Protein AF-A0A0D7KU42-F1 (afdb_monomer)

Foldseek 3Di:
DDDPVVLVVVLVVDDVVVSVQVVQLVPADPQFQSVVDDPPAAEDEQADFLQVVVVVCVVPVPPPPDHFKYFYAYPVRDTQFIDGVVVSVVDDRRDGSNVRGDRPDDDDDRNHGNVVVVVVCVVVVVVVPPDPDDDDDDDDDDDD

Mean predicted aligned error: 9.95 Å

Sequence (144 aa):
MLSYQEADFYLDHMEKEEAEDIKQLLAYPEGTAGSLMTTEVIRIRTTDTIAEVLDWLRRCLTNVETIYYLYVTDERDMLLGVVSLRDFLISSPERSVHEMMNPHLVTIEPDAPQADVLDIIKEVWPSGCSGSNGGQSVSRDRDF

Nearest PDB structures (foldseek):
  5x9g-assembly1_A  TM=9.053E-01  e=1.402E-10  Thermus thermophilus HB8
  2oux-assembly1_B  TM=8.945E-01  e=2.744E-10  Enterococcus faecalis V583
  5x9h-assembly1_A  TM=9.014E-01  e=2.243E-10  Thermus thermophilus HB8
  8gpv-assembly1_A-2  TM=8.710E-01  e=2.399E-10  Clostridiales bacterium
  8gps-assembly1_A-2  TM=8.728E-01  e=5.743E-10  Chryseobacterium hispalense

pLDDT: mean 80.57, std 19.36, range [25.27, 96.44]

Radius of gyration: 18.66 Å; Cα contacts (8 Å, |Δi|>4): 139; chains: 1; bounding box: 43×41×45 Å

Solvent-accessible surface area (backbone atoms only — not comparable to full-atom values): 8938 Å² total; per-residue (Å²): 131,83,52,73,71,57,51,52,56,52,46,74,72,43,58,73,68,62,32,49,56,51,53,57,44,70,68,37,58,85,66,16,40,30,51,72,60,77,86,90,66,54,74,45,51,41,85,38,34,43,45,60,50,53,59,48,47,74,71,67,54,85,82,64,91,80,81,61,58,38,38,27,22,53,99,81,71,46,81,57,25,40,36,48,45,71,62,58,76,75,48,63,48,85,42,44,38,56,82,65,38,43,60,86,74,88,82,76,61,49,83,38,53,39,69,57,55,55,53,50,50,64,58,54,57,69,61,70,69,74,67,76,92,80,79,92,78,92,76,91,73,89,80,134

Structure (mmCIF, N/CA/C/O backbone):
data_AF-A0A0D7KU42-F1
#
_entry.id   AF-A0A0D7KU42-F1
#
loop_
_atom_site.group_PDB
_atom_site.id
_atom_site.type_symbol
_atom_site.label_atom_id
_atom_site.label_alt_id
_atom_site.label_comp_id
_atom_site.label_asym_id
_atom_site.label_entity_id
_atom_site.label_seq_id
_atom_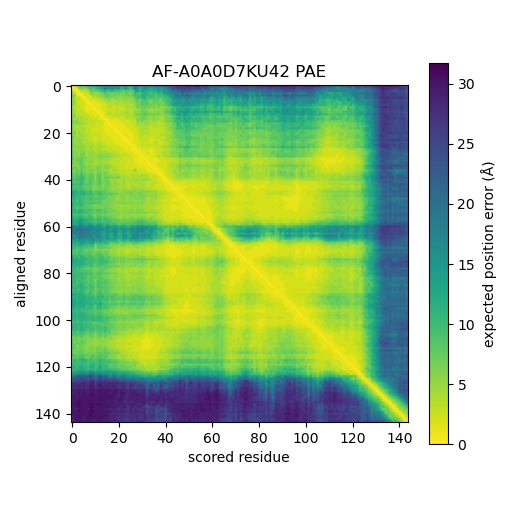site.pdbx_PDB_ins_code
_atom_site.Cartn_x
_atom_site.Cartn_y
_atom_site.Cartn_z
_atom_site.occupancy
_atom_site.B_iso_or_equiv
_atom_site.auth_seq_id
_atom_site.auth_comp_id
_atom_site.auth_asym_id
_atom_site.auth_atom_id
_atom_site.pdbx_PDB_model_num
ATOM 1 N N . MET A 1 1 ? -5.488 13.907 25.331 1.00 56.44 1 MET A N 1
ATOM 2 C CA . MET A 1 1 ? -6.534 13.550 24.356 1.00 56.44 1 MET A CA 1
ATOM 3 C C . MET A 1 1 ? -7.248 14.839 24.001 1.00 56.44 1 MET A C 1
ATOM 5 O O . MET A 1 1 ? -7.600 15.557 24.933 1.00 56.44 1 MET A O 1
ATOM 9 N N . LEU A 1 2 ? -7.345 15.178 22.714 1.00 69.06 2 LEU A N 1
ATOM 10 C CA . LEU A 1 2 ? -8.124 16.337 22.260 1.00 69.06 2 LEU A CA 1
ATOM 11 C C . LEU A 1 2 ? -9.591 16.133 22.658 1.00 69.06 2 LEU A C 1
ATOM 13 O O . LEU A 1 2 ? -10.065 14.995 22.699 1.00 69.06 2 LEU A O 1
ATOM 17 N N . SER A 1 3 ? -10.306 17.206 22.975 1.00 79.75 3 SER A N 1
ATOM 18 C CA . SER A 1 3 ? -11.758 17.124 23.128 1.00 79.75 3 SER A CA 1
ATOM 19 C C . SER A 1 3 ? -12.424 16.903 21.764 1.00 79.75 3 SER A C 1
ATOM 21 O O . SER A 1 3 ? -11.897 17.322 20.735 1.00 79.75 3 SER A O 1
ATOM 23 N N . TYR A 1 4 ? -13.609 16.283 21.744 1.00 74.62 4 TYR A N 1
ATOM 24 C CA . TYR A 1 4 ? -14.378 16.096 20.504 1.00 74.62 4 TYR A CA 1
ATOM 25 C C . TYR A 1 4 ? -14.652 17.424 19.774 1.00 74.62 4 TYR A C 1
ATOM 27 O O . TYR A 1 4 ? -14.604 17.475 18.553 1.00 74.62 4 TYR A O 1
ATOM 35 N N . GLN A 1 5 ? -14.848 18.517 20.521 1.00 73.00 5 GLN A N 1
ATOM 36 C CA . GLN A 1 5 ? -15.060 19.854 19.955 1.00 73.00 5 GLN A CA 1
ATOM 37 C C . GLN A 1 5 ? -13.810 20.415 19.264 1.00 73.00 5 GLN A C 1
ATOM 39 O O . GLN A 1 5 ? -13.926 21.123 18.267 1.00 73.00 5 GLN A O 1
ATOM 44 N N . GLU A 1 6 ? -12.620 20.110 19.785 1.00 80.00 6 GLU A N 1
ATOM 45 C CA . GLU A 1 6 ? -11.358 20.502 19.154 1.00 80.00 6 GLU A CA 1
ATOM 46 C C . GLU A 1 6 ? -11.089 19.662 17.901 1.00 80.00 6 GLU A C 1
ATOM 48 O O . GLU A 1 6 ? -10.655 20.215 16.897 1.00 80.00 6 GLU A O 1
ATOM 53 N N . ALA A 1 7 ? -11.386 18.358 17.925 1.00 81.44 7 ALA A N 1
ATOM 54 C CA . ALA A 1 7 ? -11.227 17.483 16.762 1.00 81.44 7 ALA A CA 1
ATOM 55 C C . ALA A 1 7 ? -12.123 17.910 15.587 1.00 81.44 7 ALA A C 1
ATOM 57 O O . ALA A 1 7 ? -11.623 18.076 14.475 1.00 81.44 7 ALA A O 1
ATOM 58 N N . ASP A 1 8 ? -13.410 18.169 15.843 1.00 82.50 8 ASP A N 1
ATOM 59 C CA . ASP A 1 8 ? -14.348 18.645 14.817 1.00 82.50 8 ASP A CA 1
ATOM 60 C C . ASP A 1 8 ? -13.911 19.995 14.235 1.00 82.50 8 ASP A C 1
ATOM 62 O O . ASP A 1 8 ? -13.927 20.183 13.020 1.00 82.50 8 ASP A O 1
ATOM 66 N N . PHE A 1 9 ? -13.437 20.913 15.087 1.00 86.56 9 PHE A N 1
ATOM 67 C CA . PHE A 1 9 ? -12.918 22.202 14.637 1.00 86.56 9 PHE A CA 1
ATOM 68 C C . PHE A 1 9 ? -11.767 22.043 13.636 1.00 86.56 9 PHE A C 1
ATOM 70 O O . PHE A 1 9 ? -11.761 22.733 12.620 1.00 86.56 9 PHE A O 1
ATOM 77 N N . TYR A 1 10 ? -10.807 21.149 13.888 1.00 87.69 10 TYR A N 1
ATOM 78 C CA . TYR A 1 10 ? -9.706 20.924 12.947 1.00 87.69 10 TYR A CA 1
ATOM 79 C C . TYR A 1 10 ? -10.176 20.245 11.657 1.00 87.69 10 TYR A C 1
ATOM 81 O O . TYR A 1 10 ? -9.786 20.687 10.580 1.00 87.69 10 TYR A O 1
ATOM 89 N N . LEU A 1 11 ? -11.051 19.238 11.751 1.00 86.75 11 LEU A N 1
ATOM 90 C CA . LEU A 1 11 ? -11.591 18.535 10.581 1.00 86.75 11 LEU A CA 1
ATOM 91 C C . LEU A 1 11 ? -12.372 19.470 9.646 1.00 86.75 11 LEU A C 1
ATOM 93 O O . LEU A 1 11 ? -12.304 19.309 8.431 1.00 86.75 11 LEU A O 1
ATOM 97 N N . ASP A 1 12 ? -13.070 20.468 10.188 1.00 88.81 12 ASP A N 1
ATOM 98 C CA . ASP A 1 12 ? -13.812 21.461 9.399 1.00 88.81 12 ASP A CA 1
ATOM 99 C C . ASP A 1 12 ? -12.908 22.474 8.670 1.00 88.81 12 ASP A C 1
ATOM 101 O O . ASP A 1 12 ? -13.369 23.169 7.763 1.00 88.81 12 ASP A O 1
ATOM 105 N N . HIS A 1 13 ? -11.631 22.571 9.054 1.00 90.69 13 HIS A N 1
ATOM 106 C CA . HIS A 1 13 ? -10.642 23.461 8.431 1.00 90.69 13 HIS A CA 1
ATOM 107 C C . HIS A 1 13 ? -9.645 22.724 7.522 1.00 90.69 13 HIS A C 1
ATOM 109 O O . HIS A 1 13 ? -8.747 23.362 6.971 1.00 90.69 13 HIS A O 1
ATOM 115 N N . MET A 1 14 ? -9.789 21.407 7.366 1.00 88.88 14 MET A N 1
ATOM 116 C CA . MET A 1 14 ? -9.003 20.588 6.441 1.00 88.88 14 MET A CA 1
ATOM 117 C C . MET A 1 14 ? -9.640 20.556 5.049 1.00 88.88 14 MET A C 1
ATOM 119 O O . MET A 1 14 ? -10.831 20.838 4.879 1.00 88.88 14 MET A O 1
ATOM 123 N N . GLU A 1 15 ? -8.852 20.187 4.039 1.00 90.31 15 GLU A N 1
ATOM 124 C CA . GLU A 1 15 ? -9.410 19.875 2.725 1.00 90.31 15 GLU A CA 1
ATOM 125 C C . GLU A 1 15 ? -10.385 18.701 2.850 1.00 90.31 15 GLU A C 1
ATOM 127 O O . GLU A 1 15 ? -10.178 17.764 3.622 1.00 90.31 15 GLU A O 1
ATOM 132 N N . LYS A 1 16 ? -11.484 18.750 2.093 1.00 86.94 16 LYS A N 1
ATOM 133 C CA . LYS A 1 16 ? -12.613 17.829 2.290 1.00 86.94 16 LYS A CA 1
ATOM 134 C C . LYS A 1 16 ? -12.214 16.352 2.178 1.00 86.94 16 LYS A C 1
ATOM 136 O O . LYS A 1 16 ? -12.769 15.524 2.890 1.00 86.94 16 LYS A O 1
ATOM 141 N N . GLU A 1 17 ? -11.307 16.044 1.258 1.00 82.38 17 GLU A N 1
ATOM 142 C CA . GLU A 1 17 ? -10.796 14.689 1.031 1.00 82.38 17 GLU A CA 1
ATOM 143 C C . GLU A 1 17 ? -9.948 14.208 2.215 1.00 82.38 17 GLU A C 1
ATOM 145 O O . GLU A 1 17 ? -10.220 13.155 2.780 1.00 82.38 17 GLU A O 1
ATOM 150 N N . GLU A 1 18 ? -9.017 15.041 2.680 1.00 81.38 18 GLU A N 1
ATOM 151 C CA . GLU A 1 18 ? -8.162 14.760 3.838 1.00 81.38 18 GLU A CA 1
ATOM 152 C C . GLU A 1 18 ? -8.980 14.575 5.130 1.00 81.38 18 GLU A C 1
ATOM 154 O O . GLU A 1 18 ? -8.755 13.642 5.902 1.00 81.38 18 GLU A O 1
ATOM 159 N N . ALA A 1 19 ? -9.991 15.421 5.346 1.00 88.06 19 ALA A N 1
ATOM 160 C CA . ALA A 1 19 ? -10.889 15.305 6.491 1.00 88.06 19 ALA A CA 1
ATOM 161 C C . ALA A 1 19 ? -11.709 14.004 6.467 1.00 88.06 19 ALA A C 1
ATOM 163 O O . ALA A 1 19 ? -12.004 13.441 7.523 1.00 88.06 19 ALA A O 1
ATOM 164 N N . GLU A 1 20 ? -12.111 13.542 5.282 1.00 86.69 20 GLU A N 1
ATOM 165 C CA . GLU A 1 20 ? -12.865 12.298 5.115 1.00 86.69 20 GLU A CA 1
ATOM 166 C C . GLU A 1 20 ? -11.987 11.077 5.404 1.00 86.69 20 GLU A C 1
ATOM 168 O O . GLU A 1 20 ? -12.400 10.204 6.167 1.00 86.69 20 GLU A O 1
ATOM 173 N N . ASP A 1 21 ? -10.756 11.056 4.892 1.00 83.75 21 ASP A N 1
ATOM 174 C CA . ASP A 1 21 ? -9.785 9.993 5.170 1.00 83.75 21 ASP A CA 1
ATOM 175 C C . ASP A 1 21 ? -9.521 9.856 6.676 1.00 83.75 21 ASP A C 1
ATOM 177 O O . ASP A 1 21 ? -9.571 8.756 7.233 1.00 83.75 21 ASP A O 1
ATOM 181 N N . ILE A 1 22 ? -9.321 10.978 7.375 1.00 85.69 22 ILE A N 1
ATOM 182 C CA . ILE A 1 22 ? -9.109 10.972 8.828 1.00 85.69 22 ILE A CA 1
ATOM 183 C C . ILE A 1 22 ? -10.359 10.482 9.564 1.00 85.69 22 ILE A C 1
ATOM 185 O O . ILE A 1 22 ? -10.248 9.678 10.490 1.00 85.69 22 ILE A O 1
ATOM 189 N N . LYS A 1 23 ? -11.561 10.915 9.164 1.00 87.25 23 LYS A N 1
ATOM 190 C CA . LYS A 1 23 ? -12.818 10.434 9.768 1.00 87.25 23 LYS A CA 1
ATOM 191 C C . LYS A 1 23 ? -12.987 8.927 9.601 1.00 87.25 23 LYS A C 1
ATOM 193 O O . LYS A 1 23 ? -13.433 8.268 10.540 1.00 87.25 23 LYS A O 1
ATOM 198 N N . GLN A 1 24 ? -12.611 8.379 8.448 1.00 85.31 24 GLN A N 1
ATOM 199 C CA . GLN A 1 24 ? -12.631 6.937 8.214 1.00 85.31 24 GLN A CA 1
ATOM 200 C C . GLN A 1 24 ? -11.634 6.205 9.112 1.00 85.31 24 GLN A C 1
ATOM 202 O O . GLN A 1 24 ? -11.998 5.202 9.720 1.00 85.31 24 GLN A O 1
ATOM 207 N N . LEU A 1 25 ? -10.412 6.724 9.263 1.00 85.38 25 LEU A N 1
ATOM 208 C CA . LEU A 1 25 ? -9.419 6.154 10.178 1.00 85.38 25 LEU A CA 1
ATOM 209 C C . LEU A 1 25 ? -9.900 6.174 11.638 1.00 85.38 25 LEU A C 1
ATOM 211 O O . LEU A 1 25 ? -9.791 5.169 12.337 1.00 85.38 25 LEU A O 1
ATOM 215 N N . LEU A 1 26 ? -10.500 7.282 12.084 1.00 86.50 26 LEU A N 1
ATOM 216 C CA . LEU A 1 26 ? -11.051 7.431 13.438 1.00 86.50 26 LEU A CA 1
ATOM 217 C C . LEU A 1 26 ? -12.264 6.528 13.714 1.00 86.50 26 LEU A C 1
ATOM 219 O O . LEU A 1 26 ? -12.609 6.315 14.876 1.00 86.50 26 LEU A O 1
ATOM 223 N N . ALA A 1 27 ? -12.924 6.010 12.675 1.00 88.88 27 ALA A N 1
ATOM 224 C CA . ALA A 1 27 ? -14.065 5.114 12.826 1.00 88.88 27 ALA A CA 1
ATOM 225 C C . ALA A 1 27 ? -13.659 3.679 13.205 1.00 88.88 27 ALA A C 1
ATOM 227 O O . ALA A 1 27 ? -14.506 2.919 13.687 1.00 88.88 27 ALA A O 1
ATOM 228 N N . TYR A 1 28 ? -12.393 3.291 13.006 1.00 90.75 28 TYR A N 1
ATOM 229 C CA . TYR A 1 28 ? -11.931 1.951 13.360 1.00 90.75 28 TYR A CA 1
ATOM 230 C C . TYR A 1 28 ? -11.771 1.792 14.879 1.00 90.75 28 TYR A C 1
ATOM 232 O O . TYR A 1 28 ? -11.147 2.635 15.526 1.00 90.75 28 TYR A O 1
ATOM 240 N N . PRO A 1 29 ? -12.296 0.703 15.475 1.00 91.44 29 PRO A N 1
ATOM 241 C CA . PRO A 1 29 ? -12.139 0.453 16.903 1.00 91.44 29 PRO A CA 1
ATOM 242 C C . PRO A 1 29 ? -10.668 0.320 17.307 1.00 91.44 29 PRO A C 1
ATOM 244 O O . PRO A 1 29 ? -9.875 -0.287 16.587 1.00 91.44 29 PRO A O 1
ATOM 247 N N . GLU A 1 30 ? -10.312 0.817 18.493 1.00 91.12 30 GLU A N 1
ATOM 248 C CA . GLU A 1 30 ? -8.976 0.602 19.058 1.00 91.12 30 GLU A CA 1
ATOM 249 C C . GLU A 1 30 ? -8.626 -0.895 19.131 1.00 91.12 30 GLU A C 1
ATOM 251 O O . GLU A 1 30 ? -9.461 -1.734 19.480 1.00 91.12 30 GLU A O 1
ATOM 256 N N . GLY A 1 31 ? -7.371 -1.232 18.823 1.00 91.38 31 GLY A N 1
ATOM 257 C CA . GLY A 1 31 ? -6.882 -2.614 18.845 1.00 91.38 31 GLY A CA 1
ATOM 258 C C . GLY A 1 31 ? -7.211 -3.419 17.584 1.00 91.38 31 GLY A C 1
ATOM 259 O O . GLY A 1 31 ? -7.038 -4.640 17.583 1.00 91.38 31 GLY A O 1
ATOM 260 N N . THR A 1 32 ? -7.659 -2.756 16.516 1.00 94.44 32 THR A N 1
ATOM 261 C CA . THR A 1 32 ? -7.846 -3.340 15.178 1.00 94.44 32 THR A CA 1
ATOM 262 C C . THR A 1 32 ? -6.724 -2.930 14.224 1.00 94.44 32 THR A C 1
ATOM 264 O O . THR A 1 32 ? -6.015 -1.949 14.473 1.00 94.44 32 THR A O 1
ATOM 267 N N . ALA A 1 33 ? -6.564 -3.646 13.110 1.00 92.06 33 ALA A N 1
ATOM 268 C CA . ALA A 1 33 ? -5.615 -3.285 12.057 1.00 92.06 33 ALA A CA 1
ATOM 269 C C . ALA A 1 33 ? -5.856 -1.859 11.521 1.00 92.06 33 ALA A C 1
ATOM 271 O O . ALA A 1 33 ? -4.906 -1.097 11.347 1.00 92.06 33 ALA A O 1
ATOM 272 N N . GLY A 1 34 ? -7.120 -1.466 11.349 1.00 89.81 34 GLY A N 1
ATOM 273 C CA . GLY A 1 34 ? -7.523 -0.140 10.882 1.00 89.81 34 GLY A CA 1
ATOM 274 C C . GLY A 1 34 ? -7.164 0.987 11.850 1.00 89.81 34 GLY A C 1
ATOM 275 O O . GLY A 1 34 ? -6.859 2.089 11.413 1.00 89.81 34 GLY A O 1
ATOM 276 N N . SER A 1 35 ? -7.092 0.707 13.156 1.00 89.88 35 SER A N 1
ATOM 277 C CA . SER A 1 35 ? -6.631 1.697 14.145 1.00 89.88 35 SER A CA 1
ATOM 278 C C . SER A 1 35 ? -5.122 1.984 14.089 1.00 89.88 35 SER A C 1
ATOM 280 O O . SER A 1 35 ? -4.661 2.954 14.686 1.00 89.88 35 SER A O 1
ATOM 282 N N . LEU A 1 36 ? -4.349 1.150 13.382 1.00 88.19 36 LEU A N 1
ATOM 283 C CA . LEU A 1 36 ? -2.901 1.303 13.199 1.00 88.19 36 LEU A CA 1
ATOM 284 C C . LEU A 1 36 ? -2.496 1.753 11.793 1.00 88.19 36 LEU A C 1
ATOM 286 O O . LEU A 1 36 ? -1.317 2.025 11.561 1.00 88.19 36 LEU A O 1
ATOM 290 N N . MET A 1 37 ? -3.423 1.740 10.837 1.00 88.19 37 MET A N 1
ATOM 291 C CA . MET A 1 37 ? -3.094 1.984 9.439 1.00 88.19 37 MET A CA 1
ATOM 292 C C . MET A 1 37 ? -2.969 3.479 9.134 1.00 88.19 37 MET A C 1
ATOM 294 O O . MET A 1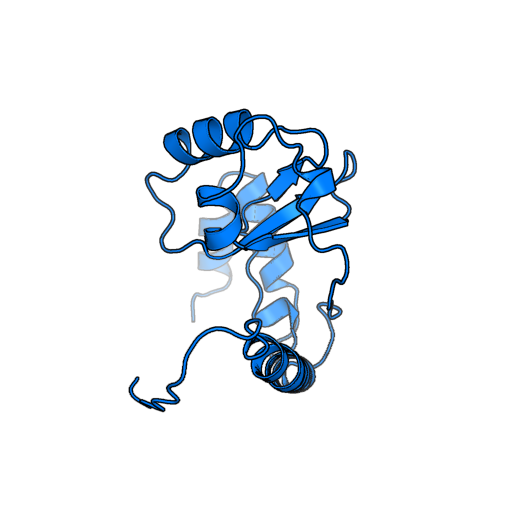 37 ? -3.471 4.333 9.859 1.00 88.19 37 MET A O 1
ATOM 298 N N . THR A 1 38 ? -2.326 3.781 8.011 1.00 84.44 38 THR A N 1
ATOM 299 C CA . THR A 1 38 ? -2.301 5.117 7.415 1.00 84.44 38 THR A CA 1
ATOM 300 C C . THR A 1 38 ? -2.842 5.045 5.992 1.00 84.44 38 THR A C 1
ATOM 302 O O . THR A 1 38 ? -2.653 4.038 5.304 1.00 84.44 38 THR A O 1
ATOM 305 N N . THR A 1 39 ? -3.516 6.102 5.545 1.00 81.38 39 THR A N 1
ATOM 306 C CA . THR A 1 39 ? -3.943 6.266 4.148 1.00 81.38 39 THR A CA 1
ATOM 307 C C . THR A 1 39 ? -2.845 6.873 3.271 1.00 81.38 39 THR A C 1
ATOM 309 O O . THR A 1 39 ? -2.930 6.782 2.042 1.00 81.38 39 THR A O 1
ATOM 312 N N . GLU A 1 40 ? -1.788 7.420 3.882 1.00 78.62 40 GLU A N 1
ATOM 313 C CA . GLU A 1 40 ? -0.652 8.053 3.208 1.00 78.62 40 GLU A CA 1
ATOM 314 C C . GLU A 1 40 ? 0.282 7.007 2.593 1.00 78.62 40 GLU A C 1
ATOM 316 O O . GLU A 1 40 ? 1.315 6.619 3.143 1.00 78.62 40 GLU A O 1
ATOM 321 N N . VAL A 1 41 ? -0.095 6.524 1.413 1.00 83.69 41 VAL A N 1
ATOM 322 C CA . VAL A 1 41 ? 0.694 5.568 0.639 1.00 83.69 41 VAL A CA 1
ATOM 323 C C . VAL A 1 41 ? 0.846 6.036 -0.797 1.00 83.69 41 VAL A C 1
ATOM 325 O O . VAL A 1 41 ? -0.056 6.635 -1.380 1.00 83.69 41 VAL A O 1
ATOM 328 N N . ILE A 1 42 ? 1.985 5.711 -1.407 1.00 88.75 42 ILE A N 1
ATOM 329 C CA . ILE A 1 42 ? 2.203 6.000 -2.820 1.00 88.75 42 ILE A CA 1
ATOM 330 C C . ILE A 1 42 ? 1.524 4.929 -3.669 1.00 88.75 42 ILE A C 1
ATOM 332 O O . ILE A 1 42 ? 1.883 3.750 -3.602 1.00 88.75 42 ILE A O 1
ATOM 336 N N . ARG A 1 43 ? 0.569 5.363 -4.493 1.00 91.56 43 ARG A N 1
ATOM 337 C CA . ARG A 1 43 ? -0.154 4.525 -5.452 1.00 91.56 43 ARG A CA 1
ATOM 338 C C . ARG A 1 43 ? 0.277 4.883 -6.869 1.00 91.56 43 ARG A C 1
ATOM 340 O O . ARG A 1 43 ? 0.356 6.061 -7.208 1.00 91.56 43 ARG A O 1
ATOM 347 N N . ILE A 1 44 ? 0.565 3.872 -7.678 1.00 94.56 44 ILE A N 1
ATOM 348 C CA . ILE A 1 44 ? 0.975 4.006 -9.083 1.00 94.56 44 ILE A CA 1
ATOM 349 C C . ILE A 1 44 ? 0.114 3.097 -9.956 1.00 94.56 44 ILE A C 1
ATOM 351 O O . ILE A 1 44 ? -0.435 2.103 -9.471 1.00 94.56 44 ILE A O 1
ATOM 355 N N . ARG A 1 45 ? -0.020 3.411 -11.247 1.00 95.62 45 ARG A N 1
ATOM 356 C CA . ARG A 1 45 ? -0.889 2.635 -12.135 1.00 95.62 45 ARG A CA 1
ATOM 357 C C . ARG A 1 45 ? -0.106 1.516 -12.790 1.00 95.62 45 ARG A C 1
ATOM 359 O O . ARG A 1 45 ? 1.0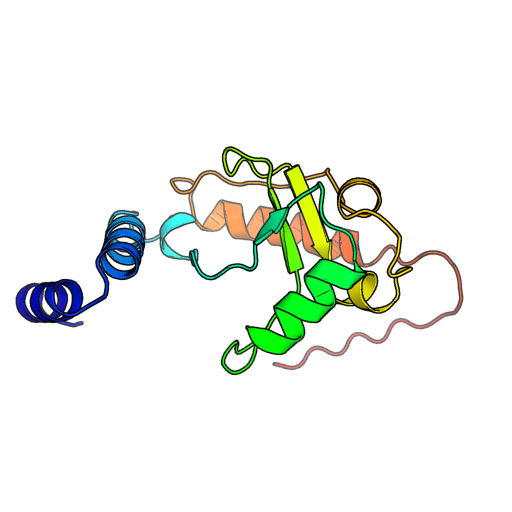58 1.660 -13.151 1.00 95.62 45 ARG A O 1
ATOM 366 N N . THR A 1 46 ? -0.779 0.389 -12.998 1.00 94.31 46 THR A N 1
ATOM 367 C CA . THR A 1 46 ? -0.185 -0.774 -13.676 1.00 94.31 46 THR A CA 1
ATOM 368 C C . THR A 1 46 ? 0.271 -0.466 -15.114 1.00 94.31 46 THR A C 1
ATOM 370 O O . THR A 1 46 ? 1.208 -1.082 -15.620 1.00 94.31 46 THR A O 1
ATOM 373 N N . THR A 1 47 ? -0.370 0.516 -15.755 1.00 93.94 47 THR A N 1
ATOM 374 C CA . THR A 1 47 ? -0.108 0.956 -17.131 1.00 93.94 47 THR A CA 1
ATOM 375 C C . THR A 1 47 ? 1.087 1.891 -17.271 1.00 93.94 47 THR A C 1
ATOM 377 O O . THR A 1 47 ? 1.538 2.093 -18.396 1.00 93.94 47 THR A O 1
ATOM 380 N N . ASP A 1 48 ? 1.578 2.466 -16.172 1.00 94.94 48 ASP A N 1
ATOM 381 C CA . ASP A 1 48 ? 2.661 3.442 -16.223 1.00 94.94 48 ASP A CA 1
ATOM 382 C C . ASP A 1 48 ? 3.998 2.753 -16.525 1.00 94.94 48 ASP A C 1
ATOM 384 O O . ASP A 1 48 ? 4.236 1.584 -16.189 1.00 94.94 48 ASP A O 1
ATOM 388 N N . THR A 1 49 ? 4.904 3.498 -17.144 1.00 96.44 49 THR A N 1
ATOM 389 C CA . THR A 1 49 ? 6.313 3.119 -17.252 1.00 96.44 49 THR A CA 1
ATOM 390 C C . THR A 1 49 ? 7.088 3.550 -16.013 1.00 96.44 49 THR A C 1
ATOM 392 O O . THR A 1 49 ? 6.725 4.491 -15.301 1.00 96.44 49 THR A O 1
ATOM 395 N N . ILE A 1 50 ? 8.219 2.891 -15.768 1.00 95.56 50 ILE A N 1
ATOM 396 C CA . ILE A 1 50 ? 9.108 3.255 -14.659 1.00 95.56 50 ILE A CA 1
ATOM 397 C C . ILE A 1 50 ? 9.609 4.699 -14.801 1.00 95.56 50 ILE A C 1
ATOM 399 O O . ILE A 1 50 ? 9.677 5.423 -13.808 1.00 95.56 50 ILE A O 1
ATOM 403 N N . ALA A 1 51 ? 9.901 5.154 -16.022 1.00 95.38 51 ALA A N 1
ATOM 404 C CA . ALA A 1 51 ? 10.311 6.530 -16.294 1.00 95.38 51 ALA A CA 1
ATOM 405 C C . ALA A 1 51 ? 9.266 7.564 -15.838 1.00 95.38 51 ALA A C 1
ATOM 407 O O . ALA A 1 51 ? 9.606 8.507 -15.121 1.00 95.38 51 ALA A O 1
ATOM 408 N N . GLU A 1 52 ? 8.002 7.371 -16.222 1.00 95.62 52 GLU A N 1
ATOM 409 C CA . GLU A 1 52 ? 6.901 8.291 -15.904 1.00 95.62 52 GLU A CA 1
ATOM 410 C C . GLU A 1 52 ? 6.697 8.423 -14.397 1.00 95.62 52 GLU A C 1
ATOM 412 O O . GLU A 1 52 ? 6.599 9.534 -13.865 1.00 95.6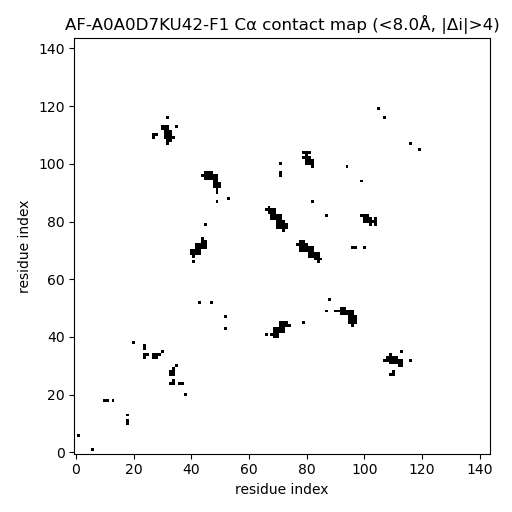2 52 GLU A O 1
ATOM 417 N N . VAL A 1 53 ? 6.705 7.290 -13.697 1.00 94.69 53 VAL A N 1
ATOM 418 C CA . VAL A 1 53 ? 6.561 7.247 -12.243 1.00 94.69 53 VAL A CA 1
ATOM 419 C C . VAL A 1 53 ? 7.765 7.891 -11.562 1.00 94.69 53 VAL A C 1
ATOM 421 O O . VAL A 1 53 ? 7.572 8.707 -10.669 1.00 94.69 53 VAL A O 1
ATOM 424 N N . LEU A 1 54 ? 9.007 7.598 -11.972 1.00 92.19 54 LEU A N 1
ATOM 425 C CA . LEU A 1 54 ? 10.198 8.232 -11.387 1.00 92.19 54 LEU A CA 1
ATOM 426 C C . LEU A 1 54 ? 10.168 9.756 -11.542 1.00 92.19 54 LEU A C 1
ATOM 428 O O . LEU A 1 54 ? 10.506 10.481 -10.604 1.00 92.19 54 LEU A O 1
ATOM 432 N N . ASP A 1 55 ? 9.744 10.254 -12.701 1.00 92.19 55 ASP A N 1
ATOM 433 C CA . ASP A 1 55 ? 9.607 11.690 -12.938 1.00 92.19 55 ASP A CA 1
ATOM 434 C C . ASP A 1 55 ? 8.474 12.314 -12.125 1.00 92.19 55 ASP A C 1
ATOM 436 O O . ASP A 1 55 ? 8.580 13.466 -11.697 1.00 92.19 55 ASP A O 1
ATOM 440 N N . TRP A 1 56 ? 7.381 11.591 -11.901 1.00 91.25 56 TRP A N 1
ATOM 441 C CA . TRP A 1 56 ? 6.316 12.017 -10.996 1.00 91.25 56 TRP A CA 1
ATOM 442 C C . TRP A 1 56 ? 6.787 12.045 -9.532 1.00 91.25 56 TRP A C 1
ATOM 444 O O . TRP A 1 56 ? 6.664 13.080 -8.876 1.00 91.25 56 TRP A O 1
ATOM 454 N N . LEU A 1 57 ? 7.445 10.986 -9.051 1.00 88.81 57 LEU A N 1
ATOM 455 C CA . LEU A 1 57 ? 8.006 10.903 -7.697 1.00 88.81 57 LEU A CA 1
ATOM 456 C C . LEU A 1 57 ? 8.974 12.064 -7.419 1.00 88.81 57 LEU A C 1
ATOM 458 O O . LEU A 1 57 ? 8.872 12.734 -6.395 1.00 88.81 57 LEU A O 1
ATOM 462 N N . ARG A 1 58 ? 9.868 12.390 -8.361 1.00 86.06 58 ARG A N 1
ATOM 463 C CA . ARG A 1 58 ? 10.798 13.531 -8.226 1.00 86.06 58 ARG A CA 1
ATOM 464 C C . ARG A 1 58 ? 10.099 14.876 -8.003 1.00 86.06 58 ARG A C 1
ATOM 466 O O . ARG A 1 58 ? 10.703 15.771 -7.419 1.00 86.06 58 ARG A O 1
ATOM 473 N N . ARG A 1 59 ? 8.864 15.036 -8.485 1.00 85.94 59 ARG A N 1
ATOM 474 C CA . ARG A 1 59 ? 8.076 16.273 -8.358 1.00 85.94 59 ARG A CA 1
ATOM 475 C C . ARG A 1 59 ? 7.228 16.306 -7.089 1.00 85.94 59 ARG A C 1
ATOM 477 O O . ARG A 1 59 ? 7.005 17.388 -6.557 1.00 85.94 59 ARG A O 1
ATOM 484 N N . CYS A 1 60 ? 6.756 15.151 -6.628 1.00 78.69 60 CYS A N 1
ATOM 485 C CA . CYS A 1 60 ? 5.777 15.056 -5.544 1.00 78.69 60 CYS A CA 1
ATOM 486 C C . CYS A 1 60 ? 6.393 14.777 -4.167 1.00 78.69 60 CYS A C 1
ATOM 488 O O . CYS A 1 60 ? 5.793 15.121 -3.155 1.00 78.69 60 CYS A O 1
ATOM 490 N N . LEU A 1 61 ? 7.585 14.180 -4.102 1.00 73.12 61 LEU A N 1
ATOM 491 C CA . LEU A 1 61 ? 8.150 13.674 -2.846 1.00 73.12 61 LEU A CA 1
ATOM 492 C C . LEU A 1 61 ? 8.957 14.692 -2.027 1.00 73.12 61 LEU A C 1
ATOM 494 O O . LEU A 1 61 ? 9.807 14.307 -1.229 1.00 73.12 61 LEU A O 1
ATOM 498 N N . THR A 1 62 ? 8.721 15.992 -2.184 1.00 66.81 62 THR A N 1
ATOM 499 C CA . THR A 1 62 ? 9.473 17.018 -1.440 1.00 66.81 62 THR A CA 1
ATOM 500 C C . THR A 1 62 ? 9.242 16.976 0.073 1.00 66.81 62 THR A C 1
ATOM 502 O O . THR A 1 62 ?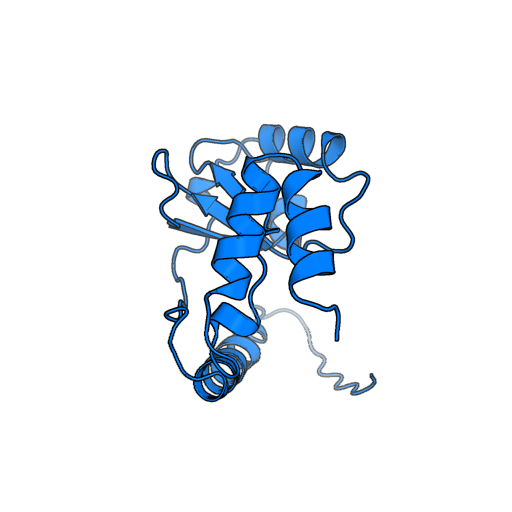 10.119 17.416 0.810 1.00 66.81 62 THR A O 1
ATOM 505 N N . ASN A 1 63 ? 8.111 16.422 0.529 1.00 65.12 63 ASN A N 1
ATOM 506 C CA . ASN A 1 63 ? 7.692 16.414 1.937 1.00 65.12 63 ASN A CA 1
ATOM 507 C C . ASN A 1 63 ? 7.359 15.012 2.488 1.00 65.12 63 ASN A C 1
ATOM 509 O O . ASN A 1 63 ? 6.725 14.917 3.534 1.00 65.12 63 ASN A O 1
ATOM 513 N N . VAL A 1 64 ? 7.737 13.926 1.803 1.00 66.44 64 VAL A N 1
ATOM 514 C CA . VAL A 1 64 ? 7.428 12.566 2.280 1.00 66.44 64 VAL A CA 1
ATOM 515 C C . VAL A 1 64 ? 8.568 12.045 3.149 1.00 66.44 64 VAL A C 1
ATOM 517 O O . VAL A 1 64 ? 9.718 12.020 2.714 1.00 66.44 64 VAL A O 1
ATOM 520 N N . GLU A 1 65 ? 8.247 11.634 4.376 1.00 64.75 65 GLU A N 1
ATOM 521 C CA . GLU A 1 65 ? 9.243 11.292 5.396 1.00 64.75 65 GLU A CA 1
ATOM 522 C C . GLU A 1 65 ? 10.018 10.012 5.056 1.00 64.75 65 GLU A C 1
ATOM 524 O O . GLU A 1 65 ? 11.239 9.969 5.204 1.00 64.75 65 GLU A O 1
ATOM 529 N N . THR A 1 66 ? 9.351 8.958 4.570 1.00 70.69 66 THR A N 1
ATOM 530 C CA . THR A 1 66 ? 10.011 7.707 4.159 1.00 70.69 66 THR A CA 1
ATOM 531 C C . THR A 1 66 ? 9.135 6.890 3.207 1.00 70.69 66 THR A C 1
ATOM 533 O O . THR A 1 66 ? 7.942 6.728 3.439 1.00 70.69 66 THR A O 1
ATOM 536 N N . ILE A 1 67 ? 9.730 6.326 2.147 1.00 78.94 67 ILE A N 1
ATOM 537 C CA . ILE A 1 67 ? 9.029 5.481 1.164 1.00 78.94 67 ILE A CA 1
ATOM 538 C C . ILE A 1 67 ? 9.843 4.219 0.916 1.00 78.94 67 ILE A C 1
ATOM 540 O O . ILE A 1 67 ? 10.988 4.284 0.472 1.00 78.94 67 ILE A O 1
ATOM 544 N N . TYR A 1 68 ? 9.228 3.064 1.156 1.00 85.56 68 TYR A N 1
ATOM 545 C CA . TYR A 1 68 ? 9.840 1.759 0.887 1.00 85.56 68 TYR A CA 1
ATOM 546 C C . TYR A 1 68 ? 9.127 0.977 -0.210 1.00 85.56 68 TYR A C 1
ATOM 548 O O . TYR A 1 68 ? 9.776 0.216 -0.926 1.00 85.56 68 TYR A O 1
ATOM 556 N N . TYR A 1 69 ? 7.818 1.177 -0.357 1.00 89.62 69 TYR A N 1
ATOM 557 C CA . TYR A 1 69 ? 6.979 0.430 -1.283 1.00 89.62 69 TYR A CA 1
ATOM 558 C C . TYR A 1 69 ? 6.075 1.363 -2.080 1.00 89.62 69 TYR A C 1
ATOM 560 O O . TYR A 1 69 ? 5.616 2.387 -1.576 1.00 89.62 69 TYR A O 1
ATOM 568 N N . LEU A 1 70 ? 5.830 0.971 -3.326 1.00 92.12 70 LEU A N 1
ATOM 569 C CA . LEU A 1 70 ? 4.855 1.561 -4.228 1.00 92.12 70 LEU A CA 1
ATOM 570 C C . LEU A 1 70 ? 3.732 0.542 -4.417 1.00 92.12 70 LEU A C 1
ATOM 572 O O . LEU A 1 70 ? 3.995 -0.609 -4.781 1.00 92.12 70 LEU A O 1
ATOM 576 N N . TYR A 1 71 ? 2.497 0.953 -4.162 1.00 93.62 71 TYR A N 1
ATOM 577 C CA . TYR A 1 71 ? 1.320 0.109 -4.336 1.00 93.62 71 TYR A CA 1
ATOM 578 C C . TYR A 1 71 ? 0.778 0.281 -5.750 1.00 93.62 71 TYR A C 1
ATOM 580 O O . TYR A 1 71 ? 0.601 1.402 -6.223 1.00 93.62 71 TYR A O 1
ATOM 588 N N . VAL A 1 72 ? 0.532 -0.828 -6.440 1.00 95.75 72 VAL A N 1
ATOM 589 C CA . VAL A 1 72 ? 0.079 -0.820 -7.832 1.00 95.75 72 VAL A CA 1
ATOM 590 C C . VAL A 1 72 ? -1.423 -1.033 -7.867 1.00 95.75 72 VAL A C 1
ATOM 592 O O . VAL A 1 72 ? -1.900 -2.059 -7.378 1.00 95.75 72 VAL A O 1
ATOM 595 N N . THR A 1 73 ? -2.159 -0.098 -8.463 1.00 95.19 73 THR A N 1
ATOM 596 C CA . THR A 1 73 ? -3.619 -0.179 -8.592 1.00 95.19 73 THR A CA 1
ATOM 597 C C . THR A 1 73 ? -4.093 -0.155 -10.045 1.00 95.19 73 THR A C 1
ATOM 599 O O . THR A 1 73 ? -3.363 0.235 -10.968 1.00 95.19 73 THR A O 1
ATOM 602 N N . ASP A 1 74 ? -5.325 -0.622 -10.254 1.00 93.00 74 ASP A N 1
ATOM 603 C CA . ASP A 1 74 ? -6.060 -0.476 -11.512 1.00 93.00 74 ASP A CA 1
ATOM 604 C C . ASP A 1 74 ? -6.837 0.851 -11.579 1.00 93.00 74 ASP A C 1
ATOM 606 O O . ASP A 1 74 ? -6.712 1.713 -10.709 1.00 93.00 74 ASP A O 1
ATOM 610 N N . GLU A 1 75 ? -7.669 1.020 -12.615 1.00 90.50 75 GLU A N 1
ATOM 611 C CA . GLU A 1 75 ? -8.480 2.229 -12.794 1.00 90.50 75 GLU A CA 1
ATOM 612 C C . GLU A 1 75 ? -9.564 2.465 -11.740 1.00 90.50 75 GLU A C 1
ATOM 614 O O . GLU A 1 75 ? -10.078 3.579 -11.639 1.00 90.50 75 GLU A O 1
ATOM 619 N N . ARG A 1 76 ? -9.894 1.435 -10.964 1.00 90.38 76 ARG A N 1
ATOM 620 C CA . ARG A 1 76 ? -10.933 1.418 -9.934 1.00 90.38 76 ARG A CA 1
ATOM 621 C C . ARG A 1 76 ? -10.337 1.409 -8.522 1.00 90.38 76 ARG A C 1
ATOM 623 O O . ARG A 1 76 ? -11.056 1.091 -7.581 1.00 90.38 76 ARG A O 1
ATOM 630 N N . ASP A 1 77 ? -9.046 1.722 -8.396 1.00 85.62 77 ASP A N 1
ATOM 631 C CA . ASP A 1 77 ? -8.269 1.693 -7.151 1.00 85.62 77 ASP A CA 1
ATOM 632 C C . ASP A 1 77 ? -8.181 0.318 -6.477 1.00 85.62 77 ASP A C 1
ATOM 634 O O . ASP A 1 77 ? -7.866 0.204 -5.292 1.00 85.62 77 ASP A O 1
ATOM 638 N N . MET A 1 78 ? -8.374 -0.756 -7.246 1.00 90.75 78 MET A N 1
ATOM 639 C CA . MET A 1 78 ? -8.145 -2.108 -6.754 1.00 90.75 78 MET A CA 1
ATOM 640 C C . MET A 1 78 ? -6.644 -2.376 -6.672 1.00 90.75 78 MET A C 1
ATOM 642 O O . MET A 1 78 ? -5.924 -2.209 -7.658 1.00 90.75 78 MET A O 1
ATOM 646 N N . LEU A 1 79 ? -6.174 -2.824 -5.506 1.00 93.00 79 LEU A N 1
ATOM 647 C CA . LEU A 1 79 ? -4.779 -3.205 -5.299 1.00 93.00 79 LEU A CA 1
ATOM 648 C C . LEU A 1 79 ? -4.444 -4.471 -6.102 1.00 93.00 79 LEU A C 1
ATOM 650 O O . LEU A 1 79 ? -5.041 -5.5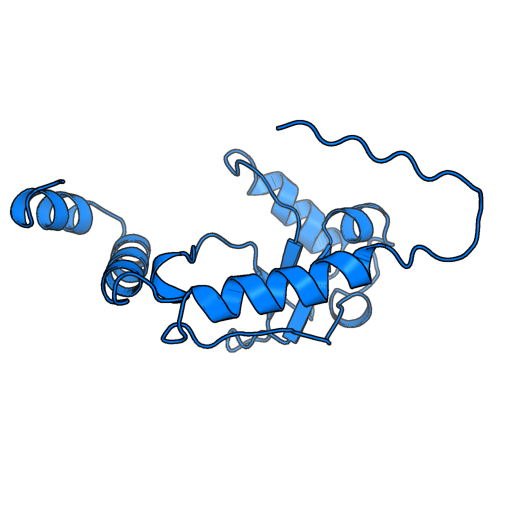25 -5.895 1.00 93.00 79 LEU A O 1
ATOM 654 N N . LEU A 1 80 ? -3.471 -4.359 -7.006 1.00 94.69 80 LEU A N 1
ATOM 655 C CA . LEU A 1 80 ? -3.022 -5.443 -7.886 1.00 94.69 80 LEU A CA 1
ATOM 656 C C . LEU A 1 80 ? -1.659 -6.016 -7.497 1.00 94.69 80 LEU A C 1
ATOM 658 O O . LEU A 1 80 ? -1.355 -7.160 -7.830 1.00 94.69 80 LEU A O 1
ATOM 662 N N . GLY A 1 81 ? -0.817 -5.222 -6.838 1.00 93.75 81 GLY A N 1
ATOM 663 C CA . GLY A 1 81 ? 0.545 -5.628 -6.529 1.00 93.75 81 GLY A CA 1
ATOM 664 C C . GLY A 1 81 ? 1.321 -4.584 -5.742 1.00 93.75 81 GLY A C 1
ATOM 665 O O . GLY A 1 81 ? 0.834 -3.486 -5.470 1.00 93.75 81 GLY A O 1
ATOM 666 N N . VAL A 1 82 ? 2.557 -4.933 -5.399 1.00 94.50 82 VAL A N 1
ATOM 667 C CA . VAL A 1 82 ? 3.508 -4.027 -4.746 1.00 94.50 82 VAL A CA 1
ATOM 668 C C . VAL A 1 82 ? 4.858 -4.060 -5.444 1.00 94.50 82 VAL A C 1
ATOM 670 O O . VAL A 1 82 ? 5.262 -5.079 -6.008 1.00 94.50 82 VAL A O 1
ATOM 673 N N . VAL A 1 83 ? 5.582 -2.949 -5.370 1.00 93.44 83 VAL A N 1
ATOM 674 C CA . VAL A 1 83 ? 6.966 -2.842 -5.833 1.00 93.44 83 VAL A CA 1
ATOM 675 C C . VAL A 1 83 ? 7.813 -2.219 -4.736 1.00 93.44 83 VAL A C 1
ATOM 677 O O . VAL A 1 83 ? 7.418 -1.210 -4.157 1.00 93.44 83 VAL A O 1
ATOM 680 N N . SER A 1 84 ? 8.985 -2.784 -4.444 1.00 91.25 84 SER A N 1
ATOM 681 C CA . SER A 1 84 ? 9.931 -2.109 -3.553 1.00 91.25 84 SER A CA 1
ATOM 682 C C . SER A 1 84 ? 10.555 -0.912 -4.275 1.00 91.25 84 SER A C 1
ATOM 684 O O . SER A 1 84 ? 10.918 -1.001 -5.449 1.00 91.25 84 SER A O 1
ATOM 686 N N . LEU A 1 85 ? 10.730 0.211 -3.577 1.00 89.75 85 LEU A N 1
ATOM 687 C CA . LEU A 1 85 ? 11.392 1.385 -4.148 1.00 89.75 85 LEU A CA 1
ATOM 688 C C . LEU A 1 85 ? 12.825 1.049 -4.589 1.00 89.75 85 LEU A C 1
ATOM 690 O O . LEU A 1 85 ? 13.292 1.551 -5.607 1.00 89.75 85 LEU A O 1
ATOM 694 N N . ARG A 1 86 ? 13.513 0.159 -3.861 1.00 89.69 86 ARG A N 1
ATOM 695 C CA . ARG A 1 86 ? 14.858 -0.309 -4.220 1.00 89.69 86 ARG A CA 1
ATOM 696 C C . ARG A 1 86 ? 14.879 -0.934 -5.610 1.00 89.69 86 ARG A C 1
ATOM 698 O O . ARG A 1 86 ? 15.689 -0.521 -6.435 1.00 89.69 86 ARG A O 1
ATOM 705 N N . ASP A 1 87 ? 14.007 -1.908 -5.855 1.00 89.75 87 ASP A N 1
ATOM 706 C CA . ASP A 1 87 ? 13.952 -2.591 -7.148 1.00 89.75 87 ASP A CA 1
ATOM 707 C C . ASP A 1 87 ? 13.510 -1.612 -8.241 1.00 89.75 87 ASP A C 1
ATOM 709 O O . ASP A 1 87 ? 13.979 -1.683 -9.379 1.00 89.75 87 ASP A O 1
ATOM 713 N N . PHE A 1 88 ? 12.637 -0.664 -7.886 1.00 91.81 88 PHE A N 1
ATOM 714 C CA . PHE A 1 88 ? 12.101 0.330 -8.811 1.00 91.81 88 PHE A CA 1
ATOM 715 C C . PHE A 1 88 ? 13.200 1.238 -9.359 1.00 91.81 88 PHE A C 1
ATOM 717 O O . PHE A 1 88 ? 13.281 1.473 -10.562 1.00 91.81 88 PHE A O 1
ATOM 724 N N . LEU A 1 89 ? 14.104 1.684 -8.483 1.00 90.12 89 LEU A N 1
ATOM 725 C CA . LEU A 1 89 ? 15.208 2.579 -8.829 1.00 90.12 89 LEU A CA 1
ATOM 726 C C . LEU A 1 89 ? 16.269 1.943 -9.740 1.00 90.12 89 LEU A C 1
ATOM 728 O O . LEU A 1 89 ? 16.965 2.675 -10.441 1.00 90.12 89 LEU A O 1
ATOM 732 N N . ILE A 1 90 ? 16.419 0.615 -9.727 1.00 92.31 90 ILE A N 1
ATOM 733 C CA . ILE A 1 90 ? 17.432 -0.102 -10.527 1.00 92.31 90 ILE A CA 1
ATOM 734 C C . ILE A 1 90 ? 16.867 -0.729 -11.809 1.00 92.31 90 ILE A C 1
ATOM 736 O O . ILE A 1 90 ? 17.597 -1.398 -12.541 1.00 92.31 90 ILE A O 1
ATOM 740 N N . SER A 1 91 ? 15.574 -0.552 -12.071 1.00 92.38 91 SER A N 1
ATOM 741 C CA . SER A 1 91 ? 14.885 -1.159 -13.209 1.00 92.38 91 SER A CA 1
ATOM 742 C C . SER A 1 91 ? 14.982 -0.313 -14.484 1.00 92.38 91 SER A C 1
ATOM 744 O O . SER A 1 91 ? 15.245 0.887 -14.436 1.00 92.38 91 SER A O 1
ATOM 746 N N . SER A 1 92 ? 14.770 -0.948 -15.645 1.00 94.19 92 SER A N 1
ATOM 747 C CA . SER A 1 92 ? 14.792 -0.254 -16.943 1.00 94.19 92 SER A CA 1
ATOM 748 C C . SER A 1 92 ? 13.666 0.784 -17.015 1.00 94.19 92 SER A C 1
ATOM 750 O O . SER A 1 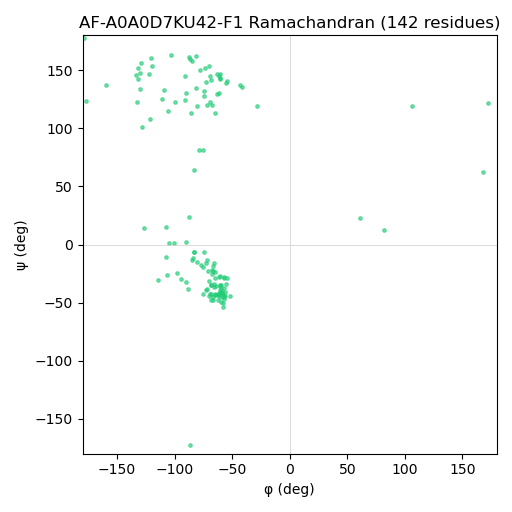92 ? 12.517 0.402 -16.783 1.00 94.19 92 SER A O 1
ATOM 752 N N . PRO A 1 93 ? 13.940 2.048 -17.382 1.00 93.06 93 PRO A N 1
ATOM 753 C CA . PRO A 1 93 ? 12.921 3.101 -17.443 1.00 93.06 93 PRO A CA 1
ATOM 754 C C . PRO A 1 93 ? 11.736 2.785 -18.372 1.00 93.06 93 PRO A C 1
ATOM 756 O O . PRO A 1 93 ? 10.627 3.252 -18.135 1.00 93.06 93 PRO A O 1
ATOM 759 N N . GLU A 1 94 ? 11.961 1.981 -19.412 1.00 94.69 94 GLU A N 1
ATOM 760 C CA . GLU A 1 94 ? 10.979 1.608 -20.437 1.00 94.69 94 GLU A CA 1
ATOM 761 C C . GLU A 1 94 ? 10.080 0.437 -20.020 1.00 94.69 94 GLU A C 1
ATOM 763 O O . GLU A 1 94 ? 9.099 0.139 -20.701 1.00 94.69 94 GLU A O 1
ATOM 768 N N . ARG A 1 95 ? 10.418 -0.259 -18.928 1.00 94.69 95 ARG A N 1
ATOM 769 C CA . ARG A 1 95 ? 9.617 -1.375 -18.422 1.00 94.69 95 ARG A CA 1
ATOM 770 C C . ARG A 1 95 ? 8.299 -0.846 -17.855 1.00 94.69 95 ARG A C 1
ATOM 772 O O . ARG A 1 95 ? 8.263 0.229 -17.255 1.00 94.69 95 ARG A O 1
ATOM 779 N N . SER A 1 96 ? 7.225 -1.615 -18.017 1.00 95.12 96 SER A N 1
ATOM 780 C CA . SER A 1 96 ? 5.934 -1.300 -17.397 1.00 95.12 96 SER A CA 1
ATOM 781 C C . SER A 1 96 ? 5.910 -1.683 -15.915 1.00 95.12 96 SER A C 1
ATOM 783 O O . SER A 1 96 ? 6.553 -2.650 -15.491 1.00 95.12 96 SER A O 1
ATOM 785 N N . VAL A 1 97 ? 5.122 -0.958 -15.121 1.00 95.81 97 VAL A N 1
ATOM 786 C CA . VAL A 1 97 ? 4.867 -1.286 -13.709 1.00 95.81 97 VAL A CA 1
ATOM 787 C C . VAL A 1 97 ? 4.238 -2.677 -13.577 1.00 95.81 97 VAL A C 1
ATOM 789 O O . VAL A 1 97 ? 4.656 -3.455 -12.718 1.00 95.81 97 VAL A O 1
ATOM 792 N N . HIS A 1 98 ? 3.295 -3.027 -14.460 1.00 94.81 98 HIS A N 1
ATOM 793 C CA . HIS A 1 98 ? 2.657 -4.347 -14.501 1.00 94.81 98 HIS A CA 1
ATOM 794 C C . HIS A 1 98 ? 3.664 -5.506 -14.548 1.00 94.81 98 HIS A C 1
ATOM 796 O O . HIS A 1 98 ? 3.512 -6.498 -13.843 1.00 94.81 98 HIS A O 1
ATOM 802 N N . GLU A 1 99 ? 4.703 -5.403 -15.378 1.00 92.50 99 GLU A N 1
ATOM 803 C CA . GLU A 1 99 ? 5.707 -6.464 -15.509 1.00 92.50 99 GLU A CA 1
ATOM 804 C C . GLU A 1 99 ? 6.611 -6.597 -14.288 1.00 92.50 99 GLU A C 1
ATOM 806 O O . GLU A 1 99 ? 7.261 -7.629 -14.115 1.00 92.50 99 GLU A O 1
ATOM 811 N N . MET A 1 100 ? 6.740 -5.532 -13.504 1.00 90.44 100 MET A N 1
ATOM 812 C CA . MET A 1 100 ? 7.654 -5.460 -12.374 1.00 90.44 100 MET A CA 1
ATOM 813 C C . MET A 1 100 ? 6.985 -5.833 -11.048 1.00 90.44 100 MET A C 1
ATOM 815 O O . MET A 1 100 ? 7.665 -6.319 -10.144 1.00 90.44 100 MET A O 1
ATOM 819 N N . MET A 1 101 ? 5.682 -5.588 -10.918 1.00 93.75 101 MET A N 1
ATOM 820 C CA . MET A 1 101 ? 4.976 -5.755 -9.653 1.00 93.75 101 MET A CA 1
ATOM 821 C C . MET A 1 101 ? 5.004 -7.188 -9.134 1.00 93.75 101 MET A C 1
ATOM 823 O O . MET A 1 101 ? 4.921 -8.152 -9.894 1.00 93.75 101 MET A O 1
ATOM 827 N N . ASN A 1 102 ? 5.064 -7.319 -7.811 1.00 93.19 102 ASN A N 1
ATOM 828 C CA . ASN A 1 102 ? 4.756 -8.566 -7.137 1.00 93.19 102 ASN A CA 1
ATOM 829 C C . ASN A 1 102 ? 3.236 -8.634 -6.889 1.00 93.19 102 ASN A C 1
ATOM 831 O O . ASN A 1 102 ? 2.735 -7.842 -6.085 1.00 93.19 102 ASN A O 1
ATOM 835 N N . PRO A 1 103 ? 2.501 -9.555 -7.541 1.00 91.94 103 PRO A N 1
ATOM 836 C CA . PRO A 1 103 ? 1.060 -9.709 -7.350 1.00 91.94 103 PRO A CA 1
ATOM 837 C C . PRO A 1 103 ? 0.699 -10.559 -6.119 1.00 91.94 103 PRO A C 1
ATOM 839 O O . PR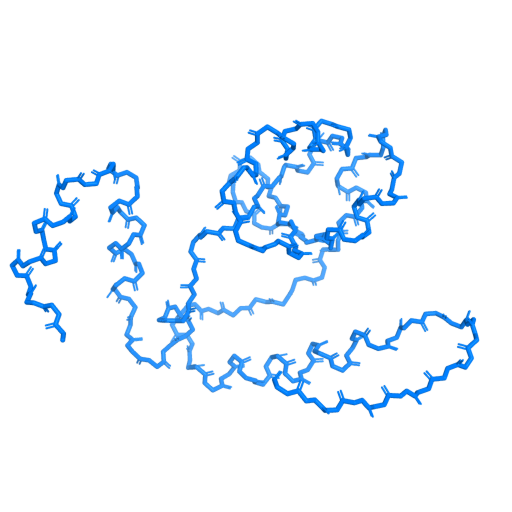O A 1 103 ? -0.477 -10.703 -5.793 1.00 91.94 103 PRO A O 1
ATOM 842 N N . HIS A 1 104 ? 1.679 -11.167 -5.439 1.00 88.81 104 HIS A N 1
ATOM 843 C CA . HIS A 1 104 ? 1.449 -11.960 -4.232 1.00 88.81 104 HIS A CA 1
ATOM 844 C C . HIS A 1 104 ? 1.268 -11.041 -3.027 1.00 88.81 104 HIS A C 1
ATOM 846 O O . HIS A 1 104 ? 2.197 -10.776 -2.264 1.00 88.81 104 HIS A O 1
ATOM 852 N N . LEU A 1 105 ? 0.048 -10.535 -2.897 1.00 87.38 105 LEU A N 1
ATOM 853 C CA . LEU A 1 105 ? -0.363 -9.650 -1.822 1.00 87.38 105 LEU A CA 1
ATOM 854 C C . LEU A 1 105 ? -0.703 -10.449 -0.566 1.00 87.38 105 LEU A C 1
ATOM 856 O O . LEU A 1 105 ? -1.440 -11.434 -0.622 1.00 87.38 105 LEU A O 1
ATOM 860 N N . VAL A 1 106 ? -0.201 -9.977 0.570 1.00 87.12 106 VAL A N 1
ATOM 861 C CA . VAL A 1 106 ? -0.685 -10.382 1.889 1.00 87.12 106 VAL A CA 1
ATOM 862 C C . VAL A 1 106 ? -1.490 -9.212 2.432 1.00 87.12 106 VAL A C 1
ATOM 864 O O . VAL A 1 106 ? -0.947 -8.128 2.635 1.00 87.12 106 VAL A O 1
ATOM 867 N N . THR A 1 107 ? -2.791 -9.418 2.604 1.00 87.44 107 THR A N 1
ATOM 868 C CA . THR A 1 107 ? -3.737 -8.398 3.063 1.00 87.44 107 THR A CA 1
ATOM 869 C C . THR A 1 107 ? -4.396 -8.844 4.357 1.00 87.44 107 THR A C 1
ATOM 871 O O . THR A 1 107 ? -4.542 -10.039 4.611 1.00 87.44 107 THR A O 1
ATOM 874 N N . ILE A 1 108 ? -4.820 -7.876 5.158 1.00 91.50 108 ILE A N 1
ATOM 875 C CA . ILE A 1 108 ? -5.605 -8.097 6.368 1.00 91.50 108 ILE A CA 1
ATOM 876 C C . ILE A 1 108 ? -6.798 -7.150 6.351 1.00 91.50 108 ILE A C 1
ATOM 878 O O . ILE A 1 108 ? -6.678 -6.016 5.885 1.00 91.50 108 ILE A O 1
ATOM 882 N N . GLU A 1 109 ? -7.942 -7.631 6.827 1.00 92.44 109 GLU A N 1
ATOM 883 C CA . GLU A 1 109 ? -9.135 -6.799 6.940 1.00 92.44 109 GLU A CA 1
ATOM 884 C C . GLU A 1 109 ? -8.931 -5.719 8.017 1.00 92.44 109 GLU A C 1
ATOM 886 O O . GLU A 1 109 ? -8.325 -5.997 9.058 1.00 92.44 109 GLU A O 1
ATOM 891 N N . PRO A 1 110 ? -9.426 -4.486 7.813 1.00 90.12 110 PRO A N 1
ATOM 892 C CA . PRO A 1 110 ? -9.228 -3.399 8.771 1.00 90.12 110 PRO A CA 1
ATOM 893 C C . PRO A 1 110 ? -9.828 -3.661 10.160 1.00 90.12 110 PRO A C 1
ATOM 895 O O . PRO A 1 110 ? -9.330 -3.139 11.154 1.00 90.12 110 PRO A O 1
ATOM 898 N N . ASP A 1 111 ? -10.887 -4.463 10.255 1.00 92.81 111 ASP A N 1
ATOM 899 C CA . ASP A 1 111 ? -11.546 -4.829 11.512 1.00 92.81 111 ASP A CA 1
ATOM 900 C C . ASP A 1 111 ? -10.867 -6.000 12.241 1.00 92.81 111 ASP A C 1
ATOM 902 O O . ASP A 1 111 ? -11.227 -6.311 13.381 1.00 92.81 111 ASP A O 1
ATOM 906 N N . ALA A 1 112 ? -9.864 -6.630 11.622 1.00 93.62 112 ALA A N 1
ATOM 907 C CA . ALA A 1 112 ? -9.138 -7.734 12.224 1.00 93.62 112 ALA A CA 1
ATOM 908 C C . ALA A 1 112 ? -8.382 -7.291 13.493 1.00 93.62 112 ALA A C 1
ATOM 910 O O . ALA A 1 112 ? -7.882 -6.159 13.563 1.00 93.62 112 ALA A O 1
ATOM 911 N N . PRO A 1 113 ? -8.242 -8.177 14.496 1.00 94.44 113 PRO A N 1
ATOM 912 C CA . PRO A 1 113 ? -7.454 -7.901 15.689 1.00 94.44 113 PRO A CA 1
ATOM 913 C C . PRO A 1 113 ? -6.012 -7.503 15.360 1.00 94.44 113 PRO A C 1
ATOM 915 O O . PRO A 1 113 ? -5.330 -8.144 14.564 1.00 94.44 113 PRO A O 1
ATOM 918 N N . GLN A 1 114 ? -5.487 -6.507 16.070 1.00 92.00 114 GLN A N 1
ATOM 919 C CA . GLN A 1 114 ? -4.092 -6.074 15.952 1.00 92.00 114 GLN A CA 1
ATOM 920 C C . GLN A 1 114 ? -3.078 -7.216 16.167 1.00 92.00 114 GLN A C 1
ATOM 922 O O . GLN A 1 114 ? -1.979 -7.179 15.615 1.00 92.00 114 GLN A O 1
ATOM 927 N N . ALA A 1 115 ? -3.415 -8.233 16.965 1.00 90.88 115 ALA A N 1
ATOM 928 C CA . ALA A 1 115 ? -2.547 -9.393 17.173 1.00 90.88 115 ALA A CA 1
ATOM 929 C C . ALA A 1 115 ? -2.260 -10.151 15.864 1.00 90.88 115 ALA A C 1
ATOM 931 O O . ALA A 1 115 ? -1.128 -10.586 15.653 1.00 90.88 115 ALA A O 1
ATOM 932 N N . ASP A 1 116 ? -3.238 -10.219 14.961 1.00 91.44 116 ASP A N 1
ATOM 933 C CA . ASP A 1 116 ? -3.125 -10.929 13.687 1.00 91.44 116 ASP A CA 1
ATOM 934 C C . ASP A 1 116 ? -2.161 -10.196 12.738 1.00 91.44 116 ASP A C 1
ATOM 936 O O . ASP A 1 116 ? -1.401 -10.824 11.999 1.00 91.44 116 ASP A O 1
ATOM 940 N N . VAL A 1 117 ? -2.090 -8.859 12.834 1.00 88.25 117 VAL A N 1
ATOM 941 C CA . VAL A 1 117 ? -1.093 -8.040 12.119 1.00 88.25 117 VAL A CA 1
ATOM 942 C C . VAL A 1 117 ? 0.329 -8.463 12.500 1.00 88.25 117 VAL A C 1
ATOM 944 O O . VAL A 1 117 ? 1.199 -8.578 11.635 1.00 88.25 117 VAL A O 1
ATOM 947 N N . LEU A 1 118 ? 0.586 -8.727 13.787 1.00 85.00 118 LEU A N 1
ATOM 948 C CA . LEU A 1 118 ? 1.911 -9.152 14.251 1.00 85.00 118 LEU A CA 1
ATOM 949 C C . LEU A 1 118 ? 2.298 -10.519 13.694 1.00 85.00 118 LEU A C 1
ATOM 951 O O . LEU A 1 118 ? 3.475 -10.749 13.415 1.00 85.00 118 LEU A O 1
ATOM 955 N N . ASP A 1 119 ? 1.340 -11.428 13.555 1.00 87.12 119 ASP A N 1
ATOM 956 C CA . ASP A 1 119 ? 1.607 -12.765 13.038 1.00 87.12 119 ASP A CA 1
ATOM 957 C C . ASP A 1 119 ? 1.894 -12.732 11.534 1.00 87.12 119 ASP A C 1
ATOM 959 O O . ASP A 1 119 ? 2.868 -13.347 11.096 1.00 87.12 119 ASP A O 1
ATOM 963 N N . ILE A 1 120 ? 1.183 -11.889 10.779 1.00 85.56 120 ILE A N 1
ATOM 964 C CA . ILE A 1 120 ? 1.498 -11.607 9.371 1.00 85.56 120 ILE A CA 1
ATOM 965 C C . ILE A 1 120 ? 2.906 -11.026 9.227 1.00 85.56 120 ILE A C 1
ATOM 967 O O . ILE A 1 120 ? 3.702 -11.516 8.425 1.00 85.56 120 ILE A O 1
ATOM 971 N N . ILE A 1 121 ? 3.259 -10.006 10.017 1.00 82.38 121 ILE A N 1
ATOM 972 C CA . ILE A 1 121 ? 4.593 -9.389 9.948 1.00 82.38 121 ILE A CA 1
ATOM 973 C C . ILE A 1 121 ? 5.682 -10.436 10.218 1.00 82.38 121 ILE A C 1
ATOM 975 O O . ILE A 1 121 ? 6.683 -10.479 9.503 1.00 82.38 121 ILE A O 1
ATOM 979 N N . LYS A 1 122 ? 5.485 -11.315 11.209 1.00 81.06 122 LYS A N 1
ATOM 980 C CA . LYS A 1 122 ? 6.427 -12.399 11.533 1.00 81.06 122 LYS A CA 1
ATOM 981 C C . LYS A 1 122 ? 6.534 -13.466 10.452 1.00 81.06 122 LYS A C 1
ATOM 983 O O . LYS A 1 122 ? 7.538 -14.163 10.455 1.00 81.06 122 LYS A O 1
ATOM 988 N N . GLU A 1 123 ? 5.541 -13.641 9.589 1.00 76.88 123 GLU A N 1
ATOM 989 C CA . GLU A 1 123 ? 5.569 -14.612 8.489 1.00 76.88 123 GLU A CA 1
ATOM 990 C C . GLU A 1 123 ? 6.189 -14.012 7.216 1.00 76.88 123 GLU A C 1
ATOM 992 O O . GLU A 1 123 ? 6.994 -14.644 6.524 1.00 76.88 123 GLU A O 1
ATOM 997 N N . VAL A 1 124 ? 5.891 -12.741 6.948 1.00 71.88 124 VAL A N 1
ATOM 998 C CA . VAL A 1 124 ? 6.390 -12.013 5.775 1.00 71.88 124 VAL A CA 1
ATOM 999 C C . VAL A 1 124 ? 7.859 -11.612 5.946 1.00 71.88 124 VAL A C 1
ATOM 1001 O O . VAL A 1 124 ? 8.663 -11.795 5.031 1.00 71.88 124 VAL A O 1
ATOM 1004 N N . TRP A 1 125 ? 8.251 -11.130 7.129 1.00 58.31 125 TRP A N 1
ATOM 1005 C CA . TRP A 1 125 ? 9.628 -10.718 7.426 1.00 58.31 125 TRP A CA 1
ATOM 1006 C C . TRP A 1 125 ? 10.697 -11.812 7.206 1.00 58.31 125 TRP A C 1
ATOM 1008 O O . TRP A 1 125 ? 11.703 -11.527 6.552 1.00 58.31 125 TRP A O 1
ATOM 1018 N N . PRO A 1 126 ? 10.538 -13.068 7.677 1.00 44.09 126 PRO A N 1
ATOM 1019 C CA . PRO A 1 126 ? 11.530 -14.123 7.452 1.00 44.09 126 PRO A CA 1
ATOM 1020 C C . PRO A 1 126 ? 11.635 -14.542 5.981 1.00 44.09 126 PRO A C 1
ATOM 1022 O O . PRO A 1 126 ? 12.683 -15.040 5.568 1.00 44.09 126 PRO A O 1
ATOM 1025 N N . SER A 1 127 ? 10.600 -14.293 5.175 1.00 52.47 127 SER A N 1
ATOM 1026 C CA . SER A 1 127 ? 10.594 -14.588 3.737 1.00 52.47 127 SER A CA 1
ATOM 1027 C C . 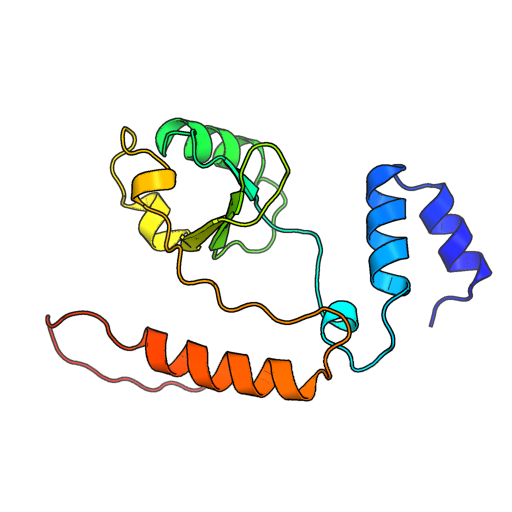SER A 1 127 ? 11.425 -13.580 2.923 1.00 52.47 127 SER A C 1
ATOM 1029 O O . SER A 1 127 ? 11.905 -13.906 1.837 1.00 52.47 127 SER A O 1
ATOM 1031 N N . GLY A 1 128 ? 11.699 -12.390 3.476 1.00 45.38 128 GLY A N 1
ATOM 1032 C CA . GLY A 1 128 ? 12.552 -11.355 2.875 1.00 45.38 128 GLY A CA 1
ATOM 1033 C C . GLY A 1 128 ? 14.063 -11.636 2.921 1.00 45.38 128 GLY A C 1
ATOM 1034 O O . GLY A 1 128 ? 14.838 -10.900 2.313 1.00 45.38 128 GLY A O 1
ATOM 1035 N N . CYS A 1 129 ? 14.509 -12.700 3.601 1.00 44.12 129 CYS A N 1
ATOM 1036 C CA . CYS A 1 129 ? 15.922 -13.103 3.628 1.00 44.12 129 CYS A CA 1
ATOM 1037 C C . CYS A 1 129 ? 16.323 -14.081 2.512 1.00 44.12 129 CYS A C 1
ATOM 1039 O O . CYS A 1 129 ? 17.491 -14.471 2.451 1.00 44.12 129 CYS A O 1
ATOM 1041 N N . SER A 1 130 ? 15.423 -14.463 1.599 1.00 45.38 130 SER A N 1
ATOM 1042 C CA . SER A 1 130 ? 15.807 -15.258 0.424 1.00 45.38 130 SER A CA 1
ATOM 1043 C C . SER A 1 130 ? 16.343 -14.358 -0.695 1.00 45.38 130 SER A C 1
ATOM 1045 O O . SER A 1 130 ? 15.775 -14.237 -1.776 1.00 45.38 130 SER A O 1
ATOM 1047 N N . GLY A 1 131 ? 17.465 -13.696 -0.411 1.00 39.44 131 GLY A N 1
ATOM 1048 C CA . GLY A 1 131 ? 18.344 -13.181 -1.449 1.00 39.44 131 GLY A CA 1
ATOM 1049 C C . GLY A 1 131 ? 19.001 -14.363 -2.155 1.00 39.44 131 GLY A C 1
ATOM 1050 O O . GLY A 1 131 ? 19.645 -15.203 -1.525 1.00 39.44 131 GLY A O 1
ATOM 1051 N N . SER A 1 132 ? 18.808 -14.436 -3.467 1.00 39.69 132 SER A N 1
ATOM 1052 C CA . SER A 1 132 ? 19.466 -15.369 -4.376 1.00 39.69 132 SER A CA 1
ATOM 1053 C C . SER A 1 132 ? 20.968 -15.508 -4.096 1.00 39.69 132 SER A C 1
ATOM 1055 O O . SER A 1 132 ? 21.661 -14.509 -3.914 1.00 39.69 132 SER A O 1
ATOM 1057 N N . ASN A 1 133 ? 21.458 -16.751 -4.130 1.00 33.06 133 ASN A N 1
ATOM 1058 C CA . ASN A 1 133 ? 22.869 -17.147 -4.111 1.00 33.06 133 ASN A CA 1
ATOM 1059 C C . ASN A 1 133 ? 23.833 -16.112 -4.720 1.00 33.06 133 ASN A C 1
ATOM 1061 O O . ASN A 1 133 ? 23.795 -15.856 -5.923 1.00 33.06 133 ASN A O 1
ATOM 1065 N N . GLY A 1 134 ? 24.771 -15.627 -3.903 1.00 33.72 134 GLY A N 1
ATOM 1066 C CA . GLY A 1 134 ? 25.889 -14.812 -4.369 1.00 33.72 134 GLY A CA 1
ATOM 1067 C C . GLY A 1 134 ? 26.664 -14.117 -3.252 1.00 33.72 134 GLY A C 1
ATOM 1068 O O . GLY A 1 134 ? 26.725 -12.898 -3.234 1.00 33.72 134 GLY A O 1
ATOM 1069 N N . GLY A 1 135 ? 27.281 -14.884 -2.346 1.00 28.06 135 GLY A N 1
ATOM 1070 C CA . GLY A 1 135 ? 28.276 -14.359 -1.401 1.00 28.06 135 GLY A CA 1
ATOM 1071 C C . GLY A 1 135 ? 27.781 -14.219 0.038 1.00 28.06 135 GLY A C 1
ATOM 1072 O O . GLY A 1 135 ? 26.840 -13.499 0.340 1.00 28.06 135 GLY A O 1
ATOM 1073 N N . GLN A 1 136 ? 28.457 -14.945 0.925 1.00 29.64 136 GLN A N 1
ATOM 1074 C CA . GLN A 1 136 ? 28.358 -14.890 2.382 1.00 29.64 136 GLN A CA 1
ATOM 1075 C C . GLN A 1 136 ? 28.260 -13.455 2.928 1.00 29.64 136 GLN A C 1
ATOM 1077 O O . GLN A 1 136 ? 29.106 -12.622 2.613 1.00 29.64 136 GLN A O 1
ATOM 1082 N N . SER A 1 137 ? 27.361 -13.213 3.883 1.00 30.39 137 SER A N 1
ATOM 1083 C CA . SER A 1 137 ? 27.712 -13.107 5.313 1.00 30.39 137 SER A CA 1
ATOM 1084 C C . SER A 1 137 ? 26.504 -12.633 6.115 1.00 30.39 137 SER A C 1
ATOM 1086 O O . SER A 1 137 ? 25.946 -11.569 5.877 1.00 30.39 137 SER A O 1
ATOM 1088 N N . VAL A 1 138 ? 26.118 -13.448 7.091 1.00 35.44 138 VAL A N 1
ATOM 1089 C CA . VAL A 1 138 ? 25.178 -13.090 8.150 1.00 35.44 138 VAL A CA 1
ATOM 1090 C C . VAL A 1 138 ? 25.881 -12.120 9.097 1.00 35.44 138 VAL A C 1
ATOM 1092 O O . VAL A 1 138 ? 26.856 -12.505 9.738 1.00 35.44 138 VAL A O 1
ATOM 1095 N N . SER A 1 139 ? 25.357 -10.909 9.255 1.00 26.17 139 SER A N 1
ATOM 1096 C CA . SER A 1 139 ? 25.596 -10.093 10.446 1.00 26.17 139 SER A CA 1
ATOM 1097 C C . SER A 1 139 ? 24.250 -9.628 10.981 1.00 26.17 139 SER A C 1
ATOM 1099 O O . SER A 1 139 ? 23.601 -8.736 10.441 1.00 26.17 139 SER A O 1
ATOM 1101 N N . ARG A 1 140 ? 23.808 -10.328 12.029 1.00 33.19 140 ARG A N 1
ATOM 1102 C CA . ARG A 1 140 ? 22.799 -9.840 12.960 1.00 33.19 140 ARG A CA 1
ATOM 1103 C C . ARG A 1 140 ? 23.405 -8.642 13.675 1.00 33.19 140 ARG A C 1
ATOM 1105 O O . ARG A 1 140 ? 24.286 -8.872 14.491 1.00 33.19 140 ARG A O 1
ATOM 1112 N N . ASP A 1 141 ? 22.871 -7.456 13.448 1.00 26.70 141 ASP A N 1
ATOM 1113 C CA . ASP A 1 141 ? 22.920 -6.404 14.452 1.00 26.70 141 ASP A CA 1
ATOM 1114 C C . ASP A 1 141 ? 21.482 -6.004 14.761 1.00 26.70 141 ASP A C 1
ATOM 1116 O O . ASP A 1 141 ? 20.742 -5.467 13.940 1.00 26.70 141 ASP A O 1
ATOM 1120 N N . ARG A 1 142 ? 21.074 -6.420 15.963 1.00 30.86 142 ARG A N 1
ATOM 1121 C CA . ARG A 1 142 ? 20.094 -5.693 16.755 1.00 30.86 142 ARG A CA 1
ATOM 1122 C C . ARG A 1 142 ? 20.730 -4.339 17.021 1.00 30.86 142 ARG A C 1
ATOM 1124 O O . ARG A 1 142 ? 21.877 -4.354 17.440 1.00 30.86 142 ARG A O 1
ATOM 1131 N N . ASP A 1 143 ? 20.010 -3.253 16.784 1.00 25.27 143 ASP A N 1
ATOM 1132 C CA . ASP A 1 143 ? 19.994 -2.086 17.665 1.00 25.27 143 ASP A CA 1
ATOM 1133 C C . ASP A 1 143 ? 19.000 -1.044 17.122 1.00 25.27 143 ASP A C 1
ATOM 1135 O O . ASP A 1 143 ? 19.133 -0.588 15.989 1.00 25.27 143 ASP A O 1
ATOM 1139 N N . PHE A 1 144 ? 18.055 -0.702 18.009 1.00 27.91 144 PHE A N 1
ATOM 1140 C CA . PHE A 1 144 ? 17.010 0.337 17.977 1.00 27.91 144 PHE A CA 1
ATOM 1141 C C . PHE A 1 144 ? 15.778 0.134 17.087 1.00 27.91 144 PHE A C 1
ATOM 1143 O O . PHE A 1 144 ? 15.893 0.059 15.848 1.00 27.91 144 PHE A O 1
#

Secondary structure (DSSP, 8-state):
---HHHHHHHHTTS-HHHHHHHHHHHTSPTTBSTTT--S---EEETT-BHHHHHHHHHHHGGG-S---EEEEE-TT--EEEEEEHHHHHTS-TTSBHHHH-B-------TTSBHHHHHHHHHHHHHHTT---S-----------